Protein AF-A0A2E7QJV1-F1 (afdb_monomer)

Solvent-accessible surface area (backbone atoms only — not comparable to full-atom values): 4900 Å² total; per-residue (Å²): 75,40,35,36,38,26,35,71,37,82,89,48,66,63,65,58,54,52,47,60,49,43,52,70,78,40,64,90,53,52,75,44,82,76,35,41,64,40,67,69,68,35,44,71,70,50,56,68,49,48,79,80,5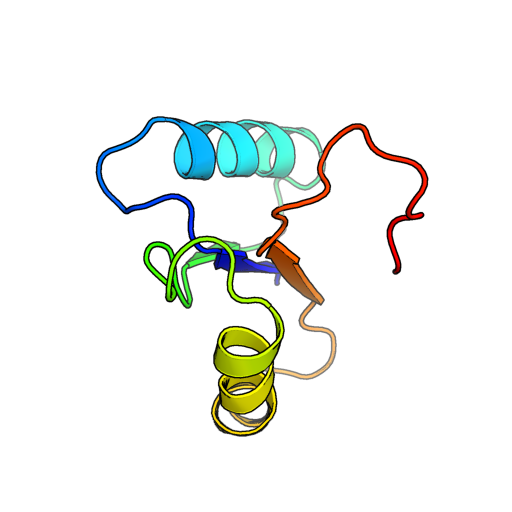1,57,80,83,51,63,90,82,56,42,74,53,70,48,53,63,75,59,71,96,52,91,72,78,90,85,133

Secondary structure (DSSP, 8-state):
-EEEEESS-SSSSHHHHHHHHHHHH-TTS-EEEEESS-STT-HHHHHTTHHHHGGGSPTT-EEEEE--TTTTSSPPP--

Sequence (79 aa):
MIVLFTDFGSTGPYVGQIKAVLYRQAPEVSIVDLFADLSPFNPQVAAYLLPAYVEEFAAGTVFLCVVDPGV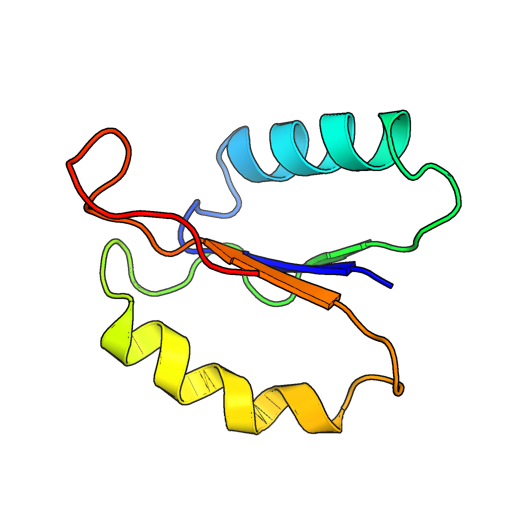GGKRAPYL

pLDDT: mean 96.28, std 2.17, range [86.25, 98.31]

Nearest PDB structures (foldseek):
  1wu8-assembly1_A  TM=9.509E-01  e=3.504E-05  Pyrococcus horikoshii OT3
  2zbu-assembly1_A  TM=9.621E-01  e=4.289E-05  Thermotoga maritima MSB8
  2zbv-assembly1_B  TM=9.628E-01  e=5.616E-05  Thermotoga maritima MSB8
  2cc2-assembly1_C-2  TM=9.305E-01  e=1.443E-04  Streptantibioticus cattleyicolor
  5lmz-assembly1_A  TM=9.278E-01  e=5.942E-04  Streptomyces sp. MA37

Mean predicted aligned error: 2.43 Å

Structure (mmCIF, N/CA/C/O backbone):
data_AF-A0A2E7QJV1-F1
#
_entry.id   AF-A0A2E7QJV1-F1
#
loop_
_atom_site.group_PDB
_atom_site.id
_atom_site.type_symbol
_atom_site.label_atom_id
_atom_site.label_alt_id
_atom_site.label_comp_id
_atom_site.label_asym_id
_atom_site.label_entity_id
_atom_site.label_seq_id
_atom_site.pdbx_PDB_ins_code
_atom_site.Cartn_x
_atom_site.Cartn_y
_atom_site.Cartn_z
_atom_site.occupancy
_atom_site.B_iso_or_equiv
_atom_site.auth_seq_id
_atom_site.auth_comp_id
_atom_site.auth_asym_id
_atom_site.auth_atom_id
_atom_site.pdbx_PDB_model_num
ATOM 1 N N . MET A 1 1 ? -9.103 -2.533 10.668 1.00 96.38 1 MET A N 1
ATOM 2 C CA . MET A 1 1 ? -7.805 -1.847 10.473 1.00 96.38 1 MET A CA 1
ATOM 3 C C . MET A 1 1 ? -7.393 -1.970 9.016 1.00 96.38 1 MET A C 1
ATOM 5 O O . MET A 1 1 ? -7.867 -2.892 8.356 1.00 96.38 1 MET A O 1
ATOM 9 N N . ILE A 1 2 ? -6.551 -1.061 8.529 1.00 98.19 2 ILE A N 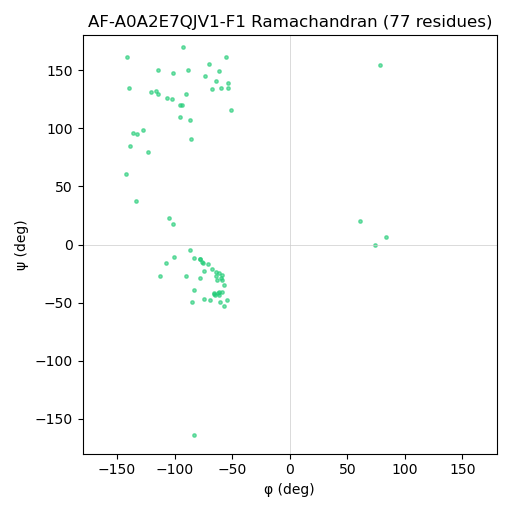1
ATOM 10 C CA . ILE A 1 2 ? -5.981 -1.098 7.179 1.00 98.19 2 ILE A CA 1
ATOM 11 C C . ILE A 1 2 ? -4.470 -1.311 7.283 1.00 98.19 2 ILE A C 1
ATOM 13 O O . ILE A 1 2 ? -3.789 -0.589 8.008 1.00 98.19 2 ILE A O 1
ATOM 17 N N . VAL A 1 3 ? -3.947 -2.286 6.548 1.00 98.31 3 VAL A N 1
ATOM 18 C CA . VAL A 1 3 ? -2.515 -2.592 6.473 1.00 98.31 3 VAL A CA 1
ATOM 19 C C . VAL A 1 3 ? -1.978 -2.130 5.124 1.00 98.31 3 VAL A C 1
ATOM 21 O O . VAL A 1 3 ? -2.524 -2.506 4.089 1.00 98.31 3 VAL A O 1
ATOM 24 N N . LEU A 1 4 ? -0.927 -1.309 5.124 1.00 98.31 4 LEU A N 1
ATOM 25 C CA . LEU A 1 4 ? -0.256 -0.839 3.913 1.00 98.31 4 LEU A CA 1
ATOM 26 C C . LEU A 1 4 ? 0.872 -1.794 3.520 1.00 98.31 4 LEU A C 1
ATOM 28 O O . LEU A 1 4 ? 1.735 -2.125 4.335 1.00 98.31 4 LEU A O 1
ATOM 32 N N . PHE A 1 5 ? 0.864 -2.207 2.256 1.00 98.12 5 PHE A N 1
ATOM 33 C CA . PHE A 1 5 ? 1.819 -3.148 1.681 1.00 98.12 5 PHE A CA 1
ATOM 34 C C . PHE A 1 5 ? 2.253 -2.635 0.301 1.00 98.12 5 PHE A C 1
ATOM 36 O O . PHE A 1 5 ? 1.519 -2.792 -0.674 1.00 98.12 5 PHE A O 1
ATOM 43 N N . THR A 1 6 ? 3.389 -1.935 0.221 1.00 98.25 6 THR A N 1
ATOM 44 C CA . THR A 1 6 ? 3.775 -1.161 -0.977 1.00 98.25 6 THR A CA 1
ATOM 45 C C . THR A 1 6 ? 5.268 -1.216 -1.311 1.00 98.25 6 THR A C 1
ATOM 47 O O . THR A 1 6 ? 6.089 -1.538 -0.453 1.00 98.25 6 THR A O 1
ATOM 50 N N . ASP A 1 7 ? 5.619 -0.876 -2.555 1.00 97.94 7 ASP A N 1
ATOM 51 C CA . ASP A 1 7 ? 6.995 -0.727 -3.059 1.00 97.94 7 ASP A CA 1
ATOM 52 C C . ASP A 1 7 ? 7.436 0.744 -3.234 1.00 97.94 7 ASP A C 1
ATOM 54 O O . ASP A 1 7 ? 8.340 1.060 -4.006 1.00 97.94 7 ASP A O 1
ATOM 58 N N . PHE A 1 8 ? 6.792 1.673 -2.526 1.00 97.69 8 PHE A N 1
ATOM 59 C CA . PHE A 1 8 ? 6.954 3.120 -2.719 1.00 97.69 8 PHE A CA 1
ATOM 60 C C . PHE A 1 8 ? 8.251 3.722 -2.161 1.00 97.69 8 PHE A C 1
ATOM 62 O O . PHE A 1 8 ? 8.607 4.854 -2.498 1.00 97.69 8 PHE A O 1
ATOM 69 N N . GLY A 1 9 ? 8.940 2.984 -1.299 1.00 94.88 9 GLY A N 1
ATOM 70 C CA . GLY A 1 9 ? 10.036 3.458 -0.469 1.00 94.88 9 GLY A CA 1
ATOM 71 C C . GLY A 1 9 ? 9.567 4.242 0.764 1.00 94.88 9 GLY A C 1
ATOM 72 O O . GLY A 1 9 ? 8.511 4.875 0.787 1.00 94.88 9 GLY A O 1
ATOM 73 N N . SER A 1 10 ? 10.403 4.240 1.803 1.00 91.06 10 SER A N 1
ATOM 74 C CA . SER A 1 10 ? 10.155 4.925 3.082 1.00 91.06 10 SER A CA 1
ATOM 75 C C . SER A 1 10 ? 10.518 6.417 3.083 1.00 91.06 10 SER A C 1
ATOM 77 O O . SER A 1 10 ? 10.167 7.140 4.013 1.00 91.06 10 SER A O 1
ATOM 79 N N . THR A 1 11 ? 11.220 6.895 2.053 1.00 90.44 11 THR A N 1
ATOM 80 C CA . THR A 1 11 ? 11.753 8.267 1.974 1.00 90.44 11 THR A CA 1
ATOM 81 C C . THR A 1 11 ? 10.904 9.209 1.116 1.00 90.44 11 THR A C 1
ATOM 83 O O . THR A 1 11 ? 11.128 10.419 1.125 1.00 90.44 11 THR A O 1
ATOM 86 N N . GLY A 1 12 ? 9.935 8.672 0.368 1.00 89.94 12 GLY A N 1
ATOM 87 C CA . GLY A 1 12 ? 9.072 9.425 -0.540 1.00 89.94 12 GLY A CA 1
ATOM 88 C C . GLY A 1 12 ? 7.756 9.898 0.095 1.00 89.94 12 GLY A C 1
ATOM 89 O O . GLY A 1 12 ? 7.372 9.458 1.178 1.00 89.94 12 GLY A O 1
ATOM 90 N N . PRO A 1 13 ? 7.003 10.773 -0.595 1.00 96.38 13 PRO A N 1
ATOM 91 C CA . PRO A 1 13 ? 5.758 11.331 -0.067 1.00 96.38 13 PRO A CA 1
ATOM 92 C C . PRO A 1 13 ? 4.577 10.348 -0.115 1.00 96.38 13 PRO A C 1
ATOM 94 O O . PRO A 1 13 ? 3.545 10.600 0.507 1.00 96.38 13 PRO A O 1
ATOM 97 N N . TYR A 1 14 ? 4.693 9.255 -0.871 1.00 97.12 14 TYR A N 1
ATOM 98 C CA . TYR A 1 14 ? 3.547 8.459 -1.311 1.00 97.12 14 TYR A CA 1
ATOM 99 C C . TYR A 1 14 ? 2.787 7.787 -0.162 1.00 97.12 14 TYR A C 1
ATOM 101 O O . TY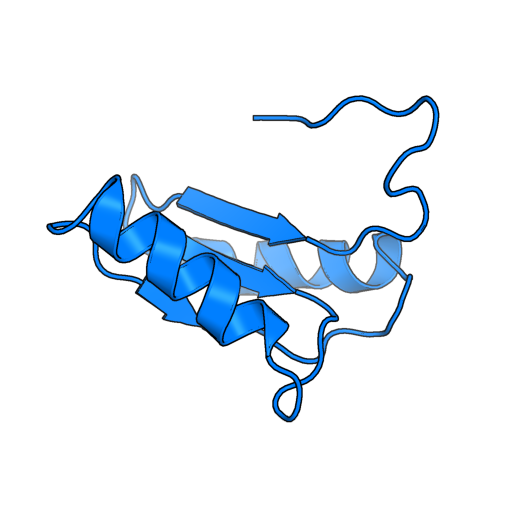R A 1 14 ? 1.560 7.874 -0.111 1.00 97.12 14 TYR A O 1
ATOM 109 N N . VAL A 1 15 ? 3.490 7.197 0.812 1.00 96.88 15 VAL A N 1
ATOM 110 C CA . VAL A 1 15 ? 2.848 6.607 2.004 1.00 96.88 15 VAL A CA 1
ATOM 111 C C . VAL A 1 15 ? 2.112 7.685 2.806 1.00 96.88 15 VAL A C 1
ATOM 113 O O . VAL A 1 15 ? 0.972 7.484 3.227 1.00 96.88 15 VAL A O 1
ATOM 116 N N . GLY A 1 16 ? 2.718 8.867 2.955 1.00 96.81 16 GLY A N 1
ATOM 117 C CA . GLY A 1 16 ? 2.084 10.013 3.609 1.00 96.81 16 GLY A CA 1
ATOM 118 C C . GLY A 1 16 ? 0.814 10.472 2.890 1.00 96.81 16 GLY A C 1
ATO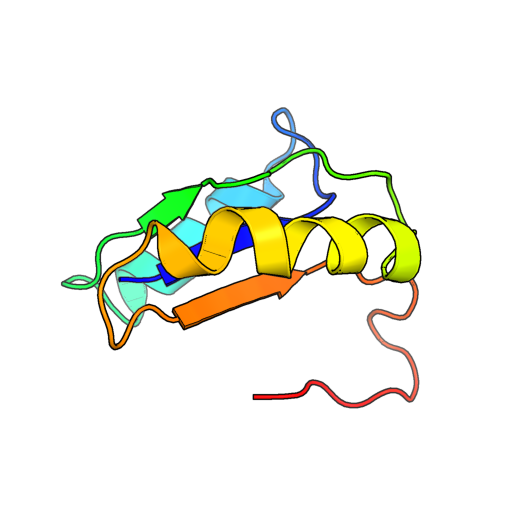M 119 O O . GLY A 1 16 ? -0.198 10.744 3.535 1.00 96.81 16 GLY A O 1
ATOM 120 N N . GLN A 1 17 ? 0.827 10.500 1.555 1.00 98.00 17 GLN A N 1
ATOM 121 C CA . GLN A 1 17 ? -0.341 10.857 0.747 1.00 98.00 17 GLN A CA 1
ATOM 122 C C . GLN A 1 17 ? -1.478 9.838 0.880 1.00 98.00 17 GLN A C 1
ATOM 124 O O . GLN A 1 17 ? -2.627 10.247 1.057 1.00 98.00 17 GLN A O 1
ATOM 129 N N . ILE A 1 18 ? -1.173 8.533 0.864 1.00 97.69 18 ILE A N 1
ATOM 130 C CA . ILE A 1 18 ? -2.167 7.482 1.133 1.00 97.69 18 ILE A CA 1
ATOM 131 C C . ILE A 1 18 ? -2.790 7.700 2.510 1.00 97.69 18 ILE A C 1
ATOM 133 O O . ILE A 1 18 ? -4.012 7.807 2.627 1.00 97.69 18 ILE A O 1
ATOM 137 N N . LYS A 1 19 ? -1.962 7.834 3.549 1.00 97.62 19 LYS A N 1
ATOM 138 C CA . LYS A 1 19 ? -2.442 8.038 4.919 1.00 97.62 19 LYS A CA 1
ATOM 139 C C . LYS A 1 19 ? -3.303 9.288 5.050 1.00 97.62 19 LYS A C 1
ATOM 141 O O . LYS A 1 19 ? -4.351 9.230 5.678 1.00 97.62 19 LYS A O 1
ATOM 146 N N . ALA A 1 20 ? -2.934 10.395 4.409 1.00 98.12 20 ALA A N 1
ATOM 147 C CA . ALA A 1 20 ? -3.730 11.623 4.422 1.00 98.12 20 ALA A CA 1
ATOM 148 C C . ALA A 1 20 ? -5.116 11.460 3.766 1.00 98.12 20 ALA A C 1
ATOM 150 O O . ALA A 1 20 ? -6.069 12.148 4.139 1.00 98.12 20 ALA A O 1
ATOM 151 N N . VAL A 1 21 ? -5.261 10.577 2.773 1.00 98.31 21 VAL A N 1
ATOM 152 C CA . VAL A 1 21 ? -6.575 10.224 2.213 1.00 98.31 21 VAL A CA 1
ATOM 153 C C . VAL A 1 21 ? -7.337 9.318 3.176 1.00 98.31 21 VAL A C 1
ATOM 155 O O . VAL A 1 21 ? -8.496 9.605 3.470 1.00 98.31 21 VAL A O 1
ATOM 158 N N . LEU A 1 22 ? -6.690 8.281 3.712 1.00 98.06 22 LEU A N 1
ATOM 159 C CA . LEU A 1 22 ? -7.315 7.344 4.646 1.00 98.06 22 LEU A CA 1
ATOM 160 C C . LEU A 1 22 ? -7.797 8.039 5.924 1.00 98.06 22 LEU A C 1
ATOM 162 O O . LEU A 1 22 ? -8.941 7.844 6.307 1.00 98.06 22 LEU A O 1
ATOM 166 N N . TYR A 1 23 ? -7.011 8.939 6.514 1.00 98.12 23 TYR A N 1
ATOM 167 C CA . TYR A 1 23 ? -7.437 9.713 7.683 1.00 98.12 23 TYR A CA 1
ATOM 168 C C . TYR A 1 23 ? -8.617 10.653 7.403 1.00 98.12 23 TYR A C 1
ATOM 170 O O . TYR A 1 23 ? -9.349 10.996 8.325 1.00 98.12 23 TYR A O 1
ATOM 178 N N . ARG A 1 24 ? -8.837 11.068 6.149 1.00 98.31 24 ARG A N 1
ATOM 179 C CA . ARG A 1 24 ? -10.018 11.865 5.776 1.00 98.31 24 ARG A CA 1
ATOM 180 C C . ARG A 1 24 ? -11.251 11.007 5.511 1.00 98.31 24 ARG A C 1
ATOM 182 O O . ARG A 1 24 ? -12.349 11.427 5.846 1.00 98.31 24 ARG A O 1
ATOM 189 N N . GLN A 1 25 ? -11.077 9.851 4.876 1.00 98.06 25 GLN A N 1
ATOM 190 C CA . GLN A 1 25 ? -12.187 8.993 4.440 1.00 98.06 25 GLN A CA 1
ATOM 191 C C . GLN A 1 25 ? -12.606 7.965 5.499 1.00 98.06 25 GLN A C 1
ATOM 193 O O . GLN A 1 25 ? -13.751 7.528 5.523 1.00 98.06 25 GLN A O 1
ATOM 198 N N . ALA A 1 26 ? -11.680 7.576 6.371 1.00 96.94 26 ALA A N 1
ATOM 199 C CA . ALA A 1 26 ? -11.848 6.557 7.397 1.00 96.94 26 ALA A CA 1
ATOM 200 C C . ALA A 1 26 ? -11.103 6.960 8.691 1.00 96.94 26 ALA A C 1
ATOM 202 O O . ALA A 1 26 ? -10.189 6.253 9.117 1.00 96.94 26 ALA A O 1
ATOM 203 N N . PRO A 1 27 ? -11.465 8.098 9.321 1.00 96.75 27 PRO A N 1
ATOM 204 C CA . PRO A 1 27 ? -10.725 8.673 10.453 1.00 96.75 27 PRO A CA 1
ATOM 205 C C . PRO A 1 27 ? -10.595 7.736 11.665 1.00 96.75 27 PRO A C 1
ATOM 207 O O . PRO A 1 27 ? -9.590 7.782 12.366 1.00 96.75 27 PRO A O 1
ATOM 210 N N . GLU A 1 28 ? -11.576 6.857 11.877 1.00 97.44 28 GLU A N 1
ATOM 211 C CA . GLU A 1 28 ? -11.616 5.915 13.007 1.00 97.44 28 GLU A CA 1
ATOM 212 C C . GLU A 1 28 ? -10.862 4.599 12.732 1.00 97.44 28 GLU A C 1
ATOM 214 O O . GLU A 1 28 ? -10.773 3.727 13.598 1.00 97.44 28 GLU A O 1
ATOM 219 N N . VAL A 1 29 ? -10.343 4.400 11.515 1.00 97.31 29 VAL A N 1
ATOM 220 C 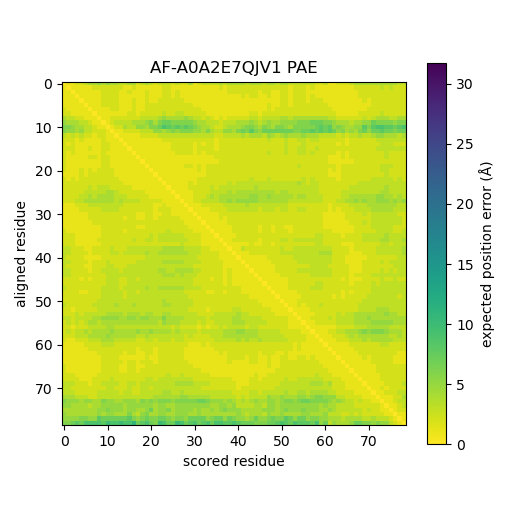CA . VAL A 1 29 ? -9.690 3.146 11.129 1.00 97.31 29 VAL A CA 1
ATOM 221 C C . VAL A 1 29 ? -8.186 3.252 11.353 1.00 97.31 29 VAL A C 1
ATOM 223 O O . VAL A 1 29 ? -7.501 4.067 10.741 1.00 97.31 29 VAL A O 1
ATOM 226 N N . SER A 1 30 ? -7.650 2.375 12.203 1.00 96.75 30 SER A N 1
ATOM 227 C CA . SER A 1 30 ? -6.207 2.273 12.421 1.00 96.75 30 SER A CA 1
ATOM 228 C C . SER A 1 30 ? -5.470 1.826 11.156 1.00 96.75 30 SER A C 1
ATOM 230 O O . SER A 1 30 ? -5.944 0.950 10.425 1.00 96.75 30 SER A O 1
ATOM 232 N N . ILE A 1 31 ? -4.297 2.424 10.926 1.00 97.56 31 ILE A N 1
ATOM 233 C CA . ILE A 1 31 ? -3.418 2.148 9.786 1.00 97.56 31 ILE A CA 1
ATOM 234 C C . ILE A 1 31 ? -2.099 1.574 10.306 1.00 97.56 31 ILE A C 1
ATOM 236 O O . ILE A 1 31 ? -1.500 2.150 11.215 1.00 97.56 31 ILE A O 1
ATOM 240 N N . VAL A 1 32 ? -1.641 0.475 9.712 1.00 96.88 32 VAL A N 1
ATOM 241 C CA . VAL A 1 32 ? -0.336 -0.146 9.984 1.00 96.88 32 VAL A CA 1
ATOM 242 C C . VAL A 1 32 ? 0.472 -0.177 8.693 1.00 96.88 32 VAL A C 1
ATOM 244 O O . VAL A 1 32 ? -0.037 -0.628 7.671 1.00 96.88 32 VAL A O 1
ATOM 247 N N . ASP A 1 33 ? 1.726 0.268 8.730 1.00 96.62 33 ASP A N 1
ATOM 248 C CA . ASP A 1 33 ? 2.654 0.070 7.613 1.00 96.62 33 ASP A CA 1
ATOM 249 C C . ASP A 1 33 ? 3.322 -1.291 7.785 1.00 96.62 33 ASP A C 1
ATOM 251 O O . ASP A 1 33 ? 4.148 -1.451 8.680 1.00 96.62 33 ASP A O 1
ATOM 255 N N . LEU A 1 34 ? 2.955 -2.272 6.959 1.00 97.12 34 LEU A N 1
ATOM 256 C CA . LEU A 1 34 ? 3.611 -3.580 6.976 1.00 97.12 34 LEU A CA 1
ATOM 257 C C . LEU A 1 34 ? 4.873 -3.558 6.114 1.00 97.12 34 LEU A C 1
ATOM 259 O O . LEU A 1 34 ? 5.943 -3.922 6.587 1.00 97.12 34 LEU A O 1
ATOM 263 N N . PHE A 1 35 ? 4.761 -3.066 4.879 1.00 97.25 35 PHE A N 1
ATOM 264 C CA . PHE A 1 35 ? 5.920 -2.771 4.040 1.00 97.25 35 PHE A CA 1
ATOM 265 C C . PHE A 1 35 ? 5.723 -1.467 3.274 1.00 97.25 35 PHE A C 1
ATOM 267 O O . PHE A 1 35 ? 4.675 -1.234 2.665 1.00 97.25 35 PHE A O 1
ATOM 274 N N . ALA A 1 36 ? 6.766 -0.640 3.273 1.00 96.81 36 ALA A N 1
ATOM 275 C CA . ALA A 1 36 ? 6.855 0.546 2.427 1.00 96.81 36 ALA A CA 1
ATOM 276 C C . ALA A 1 36 ? 7.853 0.363 1.275 1.00 96.81 36 ALA A C 1
ATOM 278 O O . ALA A 1 36 ? 7.842 1.154 0.345 1.00 96.81 36 ALA A O 1
ATOM 279 N N . ASP A 1 37 ? 8.724 -0.642 1.335 1.00 96.75 37 ASP A N 1
ATOM 280 C CA . ASP A 1 37 ? 9.937 -0.790 0.528 1.00 96.75 37 ASP A CA 1
ATOM 281 C C . ASP A 1 37 ? 10.087 -2.201 -0.063 1.00 96.75 37 ASP A C 1
ATOM 283 O O . ASP A 1 37 ? 11.191 -2.736 -0.180 1.00 96.75 37 ASP A O 1
ATOM 287 N N . LEU A 1 38 ? 8.967 -2.810 -0.465 1.00 97.38 38 LEU A N 1
ATOM 288 C CA . LEU A 1 38 ? 8.986 -4.063 -1.224 1.00 97.38 38 LEU A CA 1
ATOM 289 C C . LEU A 1 38 ? 9.839 -3.944 -2.491 1.00 97.38 38 LEU A C 1
ATOM 291 O O . LEU A 1 38 ? 10.097 -2.850 -2.992 1.00 97.38 38 LEU A O 1
ATOM 295 N N . SER A 1 39 ? 10.230 -5.099 -3.042 1.00 95.88 39 SER A N 1
ATOM 296 C CA . SER A 1 39 ? 10.960 -5.163 -4.311 1.00 95.88 39 SER A CA 1
ATOM 297 C C . SER A 1 39 ? 10.229 -4.345 -5.391 1.00 95.88 39 SER A C 1
ATOM 299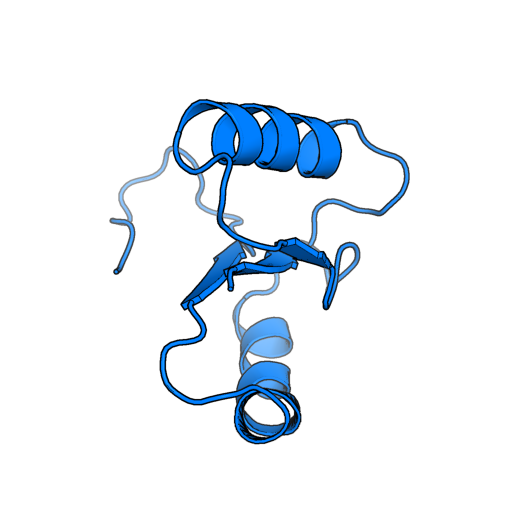 O O . SER A 1 39 ? 9.103 -4.710 -5.756 1.00 95.88 39 SER A O 1
ATOM 301 N N . PRO A 1 40 ? 10.846 -3.260 -5.903 1.00 96.44 40 PRO A N 1
ATOM 302 C CA . PRO A 1 40 ? 10.174 -2.344 -6.810 1.00 96.44 40 PRO A CA 1
ATOM 303 C C . PRO A 1 40 ? 9.690 -3.035 -8.075 1.00 96.44 40 PRO A C 1
ATOM 305 O O . PRO A 1 40 ? 10.424 -3.796 -8.711 1.00 96.44 40 PRO A O 1
ATOM 308 N N . PHE A 1 41 ? 8.456 -2.727 -8.456 1.00 97.25 41 PHE A N 1
ATOM 309 C CA . PHE A 1 41 ? 7.829 -3.159 -9.696 1.00 97.25 41 PHE A CA 1
ATOM 310 C C . PHE A 1 41 ? 7.689 -4.684 -9.850 1.00 97.25 41 PHE A C 1
ATOM 312 O O . PHE A 1 41 ? 7.519 -5.184 -10.966 1.00 97.25 41 PHE A O 1
ATOM 319 N N . ASN A 1 42 ? 7.737 -5.443 -8.751 1.00 97.19 42 ASN A N 1
ATOM 320 C CA . ASN A 1 42 ? 7.675 -6.902 -8.788 1.00 97.19 42 ASN A CA 1
ATOM 321 C C . ASN A 1 42 ? 6.515 -7.462 -7.943 1.00 97.19 42 ASN A C 1
ATOM 323 O O . ASN A 1 42 ? 6.729 -7.956 -6.830 1.00 97.19 42 ASN A O 1
ATOM 327 N N . PRO A 1 43 ? 5.272 -7.434 -8.465 1.00 96.19 43 PRO A N 1
ATOM 328 C CA . PRO A 1 43 ? 4.102 -7.885 -7.715 1.00 96.19 43 PRO A CA 1
ATOM 329 C C . PRO A 1 43 ? 4.139 -9.380 -7.381 1.00 96.19 43 PRO A C 1
ATOM 331 O O . PRO A 1 43 ? 3.561 -9.783 -6.379 1.00 96.19 43 PRO A O 1
ATOM 334 N N . GLN A 1 44 ? 4.824 -10.208 -8.178 1.00 96.00 44 GLN A N 1
ATOM 335 C CA . GLN A 1 44 ? 4.910 -11.653 -7.933 1.00 96.00 44 GLN A CA 1
ATOM 336 C C . GLN A 1 44 ? 5.750 -11.964 -6.691 1.00 96.00 44 GLN A C 1
ATOM 338 O O . GLN A 1 44 ? 5.314 -12.723 -5.828 1.00 96.00 44 GLN A O 1
ATOM 343 N N . VAL A 1 45 ? 6.929 -11.343 -6.577 1.00 96.44 45 VAL A N 1
ATOM 344 C CA . VAL A 1 45 ? 7.799 -11.499 -5.400 1.00 96.44 45 VAL A CA 1
ATOM 345 C C . VAL A 1 45 ? 7.139 -10.906 -4.160 1.00 96.44 45 VAL A C 1
ATOM 347 O O . VAL A 1 45 ? 7.160 -11.528 -3.102 1.00 96.44 45 VAL A O 1
ATOM 350 N N . ALA A 1 46 ? 6.506 -9.741 -4.295 1.00 96.88 46 ALA A N 1
ATOM 351 C CA . ALA A 1 46 ? 5.772 -9.120 -3.203 1.00 96.88 46 ALA A CA 1
ATOM 352 C C . ALA A 1 46 ? 4.619 -10.013 -2.707 1.00 96.88 46 ALA A C 1
ATOM 354 O O . ALA A 1 46 ? 4.526 -10.298 -1.516 1.00 96.88 46 ALA A O 1
ATOM 355 N N . ALA A 1 47 ? 3.776 -10.527 -3.607 1.00 95.69 47 ALA A N 1
ATOM 356 C CA . ALA A 1 47 ? 2.616 -11.337 -3.237 1.00 95.69 47 ALA A CA 1
ATOM 357 C C . ALA A 1 47 ? 2.982 -12.616 -2.468 1.00 95.69 47 ALA A C 1
ATOM 359 O O . ALA A 1 47 ? 2.201 -13.058 -1.627 1.00 95.69 47 ALA A O 1
ATOM 360 N N . TYR A 1 48 ? 4.171 -13.180 -2.704 1.00 96.31 48 TYR A N 1
ATOM 361 C CA . TYR A 1 48 ? 4.651 -14.355 -1.974 1.00 96.31 48 TYR A CA 1
ATOM 362 C C . TYR A 1 48 ? 4.790 -14.113 -0.460 1.00 96.31 48 TYR A C 1
ATOM 364 O O . TYR A 1 48 ? 4.701 -15.057 0.320 1.00 96.31 48 TYR A O 1
ATOM 372 N N . LEU A 1 49 ? 4.973 -12.860 -0.030 1.00 96.00 49 LEU A N 1
ATOM 373 C CA . LEU A 1 49 ? 5.092 -12.512 1.386 1.00 96.00 49 LEU A CA 1
ATOM 374 C C . LEU A 1 49 ? 3.739 -12.476 2.105 1.00 96.00 49 LEU A C 1
ATOM 376 O O . LEU A 1 49 ? 3.693 -12.747 3.299 1.00 96.00 49 LEU A O 1
ATOM 380 N N . LEU A 1 50 ? 2.637 -12.165 1.413 1.00 94.94 50 LEU A N 1
ATOM 381 C CA . LEU A 1 50 ? 1.334 -11.943 2.054 1.00 94.94 50 LEU A CA 1
ATOM 382 C C . LEU A 1 50 ? 0.870 -13.118 2.938 1.00 94.94 50 LEU A C 1
ATOM 384 O O . LEU A 1 50 ? 0.525 -12.861 4.092 1.00 94.94 50 LEU A O 1
ATOM 388 N N . PRO A 1 51 ? 0.911 -14.392 2.490 1.00 95.62 51 PRO A N 1
ATOM 389 C CA . PRO A 1 51 ? 0.485 -15.517 3.324 1.00 95.62 51 PRO A CA 1
ATOM 390 C C . PRO A 1 51 ? 1.266 -15.655 4.636 1.00 95.62 51 PRO A C 1
ATOM 392 O O . PRO A 1 51 ? 0.725 -16.185 5.597 1.00 95.62 51 PRO A O 1
ATOM 395 N N . ALA A 1 52 ? 2.512 -15.171 4.692 1.00 95.44 52 ALA A N 1
ATOM 396 C CA . ALA A 1 52 ? 3.337 -15.255 5.893 1.00 95.44 52 ALA A CA 1
ATOM 397 C C . ALA A 1 52 ? 2.912 -14.266 6.991 1.00 95.44 52 ALA A C 1
ATOM 399 O O . ALA A 1 52 ? 3.216 -14.504 8.152 1.00 95.44 52 ALA A O 1
ATOM 400 N N . TYR A 1 53 ? 2.222 -13.177 6.634 1.00 95.69 53 TYR A N 1
ATOM 401 C CA . TYR A 1 53 ? 1.860 -12.111 7.574 1.00 95.69 53 TYR A CA 1
ATOM 402 C C . TYR A 1 53 ? 0.360 -12.013 7.840 1.00 95.69 53 TYR A C 1
ATOM 404 O O . TYR A 1 53 ? -0.032 -11.549 8.904 1.00 95.69 53 TYR A O 1
ATOM 412 N N . VAL A 1 54 ? -0.498 -12.421 6.897 1.00 94.88 54 VAL A N 1
ATOM 413 C CA . VAL A 1 54 ? -1.955 -12.205 6.998 1.00 94.88 54 VAL A CA 1
ATOM 414 C C . VAL A 1 54 ? -2.559 -12.820 8.266 1.00 94.88 54 VAL A C 1
ATOM 416 O O . VAL A 1 54 ? -3.455 -12.218 8.854 1.00 94.88 54 VAL A O 1
ATOM 419 N N . GLU A 1 55 ? -2.050 -13.966 8.723 1.00 93.69 55 GLU A N 1
ATOM 420 C CA . GLU A 1 55 ? -2.557 -14.661 9.917 1.00 93.69 55 GLU A CA 1
ATOM 421 C C . GLU A 1 55 ? -2.238 -13.943 11.241 1.00 93.69 55 GLU A C 1
ATOM 423 O O . GLU A 1 55 ? -2.885 -14.210 12.252 1.00 93.69 55 GLU A O 1
ATOM 428 N N . GLU A 1 56 ? -1.291 -12.999 11.251 1.00 95.38 56 GLU A N 1
ATOM 429 C CA . GLU A 1 56 ? -0.943 -12.214 12.444 1.00 95.38 56 GLU A CA 1
ATOM 430 C C . GLU A 1 56 ? -1.954 -11.089 12.731 1.00 95.38 56 GLU A C 1
ATOM 432 O O . GLU A 1 56 ? -1.953 -10.497 13.813 1.00 95.38 56 GLU A O 1
ATOM 437 N N . PHE A 1 57 ? -2.835 -10.784 11.773 1.00 96.12 57 PHE A N 1
ATOM 438 C CA . PHE A 1 57 ? -3.796 -9.693 11.874 1.00 96.12 57 PHE A CA 1
ATOM 439 C C . PHE A 1 57 ? -5.198 -10.196 12.222 1.00 96.12 57 PHE A C 1
ATOM 441 O O . PHE A 1 57 ? -5.642 -11.267 11.812 1.00 96.12 57 PHE A O 1
ATOM 448 N N . ALA A 1 58 ? -5.940 -9.378 12.971 1.00 95.31 58 ALA A N 1
ATOM 449 C CA . ALA A 1 58 ? -7.301 -9.709 13.372 1.00 95.31 58 ALA A CA 1
ATOM 450 C C . ALA A 1 58 ? -8.231 -9.883 12.158 1.00 95.31 58 ALA A C 1
ATOM 452 O 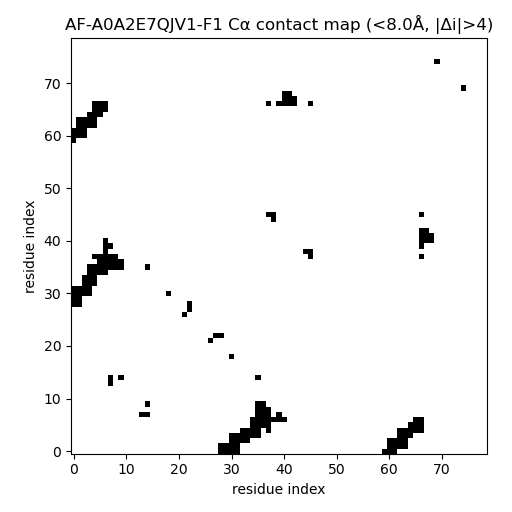O . ALA A 1 58 ? -8.094 -9.193 11.140 1.00 95.31 58 ALA A O 1
ATOM 453 N N . ALA A 1 59 ? -9.239 -10.747 12.303 1.00 95.31 59 ALA A N 1
ATOM 454 C CA . ALA A 1 59 ? -10.296 -10.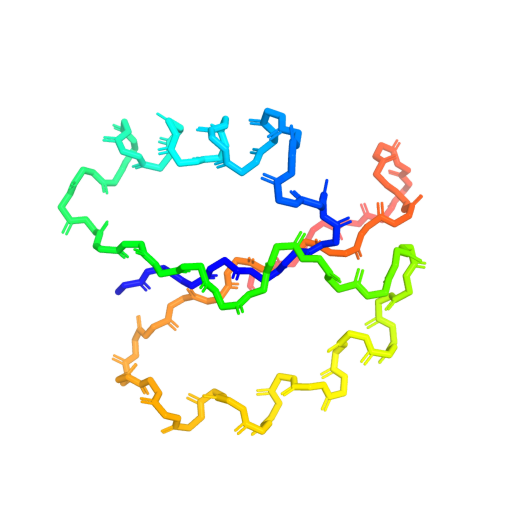902 11.309 1.00 95.31 59 ALA A CA 1
ATOM 455 C C . ALA A 1 59 ? -10.950 -9.545 10.976 1.00 95.31 59 ALA A C 1
ATOM 457 O O . ALA A 1 59 ? -11.184 -8.716 11.856 1.00 95.31 59 ALA A O 1
ATOM 458 N N . GLY A 1 60 ? -11.236 -9.313 9.691 1.00 95.06 60 GLY A N 1
ATOM 459 C CA . GLY A 1 60 ? -11.747 -8.026 9.197 1.00 95.06 60 GLY A CA 1
ATOM 460 C C . GLY A 1 60 ? -10.667 -6.973 8.913 1.00 95.06 60 GLY A C 1
ATOM 461 O O . GLY A 1 60 ? -10.995 -5.823 8.614 1.00 95.06 60 GLY A O 1
ATOM 462 N N . THR A 1 61 ? -9.384 -7.332 8.994 1.00 97.38 61 THR A N 1
ATOM 463 C CA . THR A 1 61 ? -8.288 -6.490 8.496 1.00 97.38 61 THR A CA 1
ATOM 464 C C . THR A 1 61 ? -8.327 -6.382 6.974 1.00 97.38 61 THR A C 1
ATOM 466 O O . THR A 1 61 ? -8.469 -7.383 6.278 1.00 97.38 61 THR A O 1
ATOM 469 N N . VAL A 1 62 ? -8.176 -5.160 6.459 1.00 97.25 62 VAL A N 1
ATOM 470 C CA . VAL A 1 62 ? -8.093 -4.874 5.022 1.00 97.25 62 VAL A CA 1
ATOM 471 C C . VAL A 1 62 ? -6.637 -4.619 4.648 1.00 97.25 62 VAL A C 1
ATOM 473 O O . VAL A 1 62 ? -6.000 -3.734 5.214 1.00 97.25 62 VAL A O 1
ATOM 476 N N . PHE A 1 63 ? -6.115 -5.359 3.674 1.00 97.88 63 PHE A N 1
ATOM 477 C CA . PHE A 1 63 ? -4.765 -5.160 3.147 1.00 97.88 63 PHE A CA 1
ATOM 478 C C . PHE A 1 63 ? -4.813 -4.277 1.897 1.00 97.88 63 PHE A C 1
ATOM 480 O O . PHE A 1 63 ? -5.261 -4.708 0.837 1.00 97.88 63 PHE A O 1
ATOM 487 N N . LEU A 1 64 ? -4.324 -3.041 2.007 1.00 97.88 64 LEU A N 1
ATOM 488 C CA . LEU A 1 64 ? -4.130 -2.144 0.872 1.00 97.88 64 LEU A CA 1
ATOM 489 C C . LEU A 1 64 ? -2.760 -2.427 0.242 1.00 97.88 64 LEU A C 1
ATOM 491 O O . LEU A 1 64 ? -1.740 -1.861 0.641 1.00 97.88 64 LEU A O 1
ATOM 495 N N . CYS A 1 65 ? -2.758 -3.334 -0.735 1.00 97.88 65 CYS A N 1
ATOM 496 C CA . CYS A 1 65 ? -1.554 -3.786 -1.427 1.00 97.88 65 CYS A CA 1
ATOM 497 C C . CYS A 1 65 ? -1.339 -3.009 -2.728 1.00 97.88 65 CYS A C 1
ATOM 499 O O . CYS A 1 65 ? -2.172 -3.073 -3.632 1.00 97.88 65 CYS A O 1
ATOM 501 N N . VAL A 1 66 ? -0.208 -2.313 -2.850 1.00 97.81 66 VAL A N 1
ATOM 502 C CA . VAL A 1 66 ? 0.153 -1.559 -4.056 1.00 97.81 66 VAL A CA 1
ATOM 503 C C . VAL A 1 66 ? 1.596 -1.861 -4.442 1.00 97.81 66 VAL A C 1
ATOM 505 O O . VAL A 1 66 ? 2.525 -1.235 -3.951 1.00 97.81 66 VAL A O 1
ATOM 508 N N . VAL A 1 67 ? 1.762 -2.822 -5.349 1.00 97.94 67 VAL A N 1
ATOM 509 C CA . VAL A 1 67 ? 2.995 -3.037 -6.118 1.00 97.94 67 VAL A CA 1
ATOM 510 C C . VAL A 1 67 ? 2.573 -3.068 -7.572 1.00 97.94 67 VAL A C 1
ATOM 512 O O . VAL A 1 67 ? 1.999 -4.049 -8.048 1.00 97.94 67 VAL A O 1
ATOM 515 N N . ASP A 1 68 ? 2.742 -1.938 -8.248 1.00 97.25 68 ASP A N 1
ATOM 516 C CA . ASP A 1 68 ? 1.986 -1.669 -9.463 1.00 97.25 68 ASP A CA 1
ATOM 517 C C . ASP A 1 68 ? 2.819 -1.024 -10.583 1.00 97.25 68 ASP A C 1
ATOM 519 O O . ASP A 1 68 ? 2.765 0.189 -10.805 1.00 97.25 68 ASP A O 1
ATOM 523 N N . PRO A 1 69 ? 3.516 -1.847 -11.383 1.00 97.12 69 PRO A N 1
ATOM 524 C CA . PRO A 1 69 ? 4.235 -1.380 -12.568 1.00 97.12 69 PRO A CA 1
ATOM 525 C C . PRO A 1 69 ? 3.310 -0.872 -13.680 1.00 97.12 69 PRO A C 1
ATOM 527 O O . PRO A 1 69 ? 3.750 -0.178 -14.591 1.00 97.12 69 PRO A O 1
ATOM 530 N N . GLY A 1 70 ? 2.040 -1.285 -13.665 1.00 96.44 70 GLY A N 1
ATOM 531 C CA . GLY A 1 70 ? 1.081 -1.041 -14.738 1.00 96.44 70 GLY A CA 1
ATOM 532 C C . GLY A 1 70 ? 0.112 0.093 -14.430 1.00 96.44 70 GLY A C 1
ATOM 533 O O . GLY A 1 70 ? -0.978 0.116 -15.009 1.00 96.44 70 GLY A O 1
ATOM 534 N N . VAL A 1 71 ? 0.409 0.957 -13.456 1.00 96.94 71 VAL A N 1
ATOM 535 C CA . VAL A 1 71 ? -0.436 2.101 -13.078 1.00 96.94 71 VAL A CA 1
ATOM 536 C C . VAL A 1 71 ? -0.764 2.974 -14.293 1.00 96.94 71 VAL A C 1
ATOM 538 O O . VAL A 1 71 ? 0.085 3.228 -15.143 1.00 96.94 71 VAL A O 1
ATOM 541 N N . GLY A 1 72 ? -2.038 3.359 -14.431 1.00 96.88 72 GLY A N 1
ATOM 542 C CA . GLY A 1 72 ? -2.546 4.092 -15.601 1.00 96.88 72 GLY A CA 1
ATOM 543 C C . GLY A 1 72 ? -2.707 3.259 -16.884 1.00 96.88 72 GLY A C 1
ATOM 544 O O . GLY A 1 72 ? -3.130 3.792 -17.907 1.00 96.88 72 GLY A O 1
ATOM 545 N N . GLY A 1 73 ? -2.382 1.964 -16.847 1.00 97.06 73 GLY A N 1
ATOM 546 C CA . GLY A 1 73 ? -2.562 1.036 -17.961 1.00 97.06 73 GLY A CA 1
ATOM 547 C C . GLY A 1 73 ? -3.977 0.453 -18.070 1.00 97.06 73 GLY A C 1
ATOM 548 O O . GLY A 1 73 ? -4.933 0.929 -17.469 1.00 97.06 73 GLY A O 1
ATOM 549 N N . LYS A 1 74 ? -4.108 -0.633 -18.844 1.00 96.50 74 LYS A N 1
ATOM 550 C CA . LYS A 1 74 ? -5.396 -1.305 -19.120 1.00 96.50 74 LYS A CA 1
ATOM 551 C C . LYS A 1 74 ? -5.908 -2.204 -17.988 1.00 96.50 74 LYS A C 1
ATOM 553 O O . LYS A 1 74 ? -7.033 -2.688 -18.075 1.00 96.50 74 LYS A O 1
ATOM 558 N N . ARG A 1 75 ? -5.078 -2.516 -16.988 1.00 93.56 75 ARG A N 1
ATOM 559 C CA . ARG A 1 75 ? -5.473 -3.439 -15.915 1.00 93.56 75 ARG A CA 1
ATOM 560 C C . ARG A 1 75 ? -6.471 -2.771 -14.966 1.00 93.56 75 ARG A C 1
ATOM 562 O O . ARG A 1 75 ? -6.364 -1.580 -14.690 1.00 93.56 75 ARG A O 1
ATOM 569 N N . ALA A 1 76 ? -7.414 -3.555 -14.460 1.00 94.00 76 ALA A N 1
ATOM 570 C CA . ALA A 1 76 ? -8.368 -3.103 -13.456 1.00 94.00 76 ALA A CA 1
ATOM 571 C C . ALA A 1 76 ? -7.806 -3.306 -12.035 1.00 94.00 76 ALA A C 1
ATOM 573 O O . ALA A 1 76 ? -7.027 -4.242 -11.822 1.00 94.00 76 ALA A O 1
ATOM 574 N N . PRO A 1 77 ? -8.190 -2.460 -11.064 1.00 91.88 77 PRO A N 1
ATOM 575 C CA . PRO A 1 77 ? -7.981 -2.756 -9.653 1.00 91.88 77 PRO A CA 1
ATOM 576 C C . PRO A 1 77 ? -8.901 -3.902 -9.197 1.00 91.88 77 PRO A C 1
ATOM 578 O O . PRO A 1 77 ? -9.974 -4.106 -9.767 1.00 91.88 77 PRO A O 1
ATOM 581 N N . TYR A 1 78 ? -8.490 -4.610 -8.145 1.00 90.25 78 TYR A N 1
ATOM 582 C CA . TYR A 1 78 ? -9.301 -5.617 -7.455 1.00 90.25 78 TYR A CA 1
ATOM 583 C C . TYR A 1 78 ? -9.596 -5.158 -6.024 1.00 90.25 78 TYR A C 1
ATOM 585 O O . TYR A 1 78 ? -8.802 -4.409 -5.451 1.00 90.25 78 TYR A O 1
ATOM 593 N N . LEU A 1 79 ? -10.746 -5.589 -5.496 1.00 86.25 79 LEU A N 1
ATOM 594 C CA . LEU A 1 79 ? -11.178 -5.377 -4.113 1.00 86.25 79 LEU A CA 1
ATOM 595 C C . LEU A 1 79 ? -11.082 -6.688 -3.331 1.00 86.25 79 LEU A C 1
ATOM 597 O O . LEU A 1 79 ? -11.462 -7.726 -3.922 1.00 86.25 79 LEU A O 1
#

Foldseek 3Di:
DEEEQEQQDPPDCVVVVVVVVCCVVPVPDDYHYPDPRPDALCVPRSVVCCVVCVVVDDPPYHYPHDRCPQPVHPDDDDD

Radius of gyration: 12.74 Å; Cα contacts (8 Å, |Δi|>4): 90; chains: 1; bounding box: 24×27×32 Å